Protein AF-E1YK95-F1 (afdb_monomer_lite)

pLDDT: mean 79.55, std 20.04, range [37.28, 98.5]

Secondary structure (DSSP, 8-state):
--PPPPPPTT------SS----------SS-S-SEEE-SSSPEEES-HHHHHHHPPTT-EEEEESSEEES-EEE-SS--EEEEEEE-TTSSSB-S-EEEES-EEE-TT---EEEESEEEEP-

Sequence (122 aa):
MKGKIQTFPNGGTVTIKNFILQNNDSPPPAGTDSIRIVGMPPLYFFDLQAAYNAAANGDIIQVKYQELIGNLDFNRNISVSIEGGYNSDFTAVVGTTSLKGKIQTHPNGGTLTVKNFVLENN

Structure (mmCIF, N/CA/C/O backbone):
data_AF-E1YK95-F1
#
_entry.id   AF-E1YK95-F1
#
loop_
_atom_site.group_PDB
_atom_site.id
_atom_site.type_symbol
_atom_site.label_atom_id
_atom_site.label_alt_id
_atom_site.label_comp_id
_atom_site.label_asym_id
_atom_site.label_entity_id
_atom_site.label_seq_id
_atom_site.pdbx_PDB_ins_code
_atom_site.Cartn_x
_atom_site.Cartn_y
_atom_site.Cartn_z
_atom_site.occupancy
_atom_site.B_iso_or_equiv
_atom_site.auth_seq_id
_atom_site.auth_comp_id
_atom_site.auth_asym_id
_atom_site.auth_atom_id
_atom_site.pdbx_PDB_model_num
ATOM 1 N N . MET A 1 1 ? 26.592 -16.884 7.049 1.00 43.03 1 MET A N 1
ATOM 2 C CA . MET A 1 1 ? 25.850 -15.751 6.450 1.00 43.03 1 MET A CA 1
ATOM 3 C C . MET A 1 1 ? 26.710 -14.502 6.590 1.00 43.03 1 MET A C 1
ATOM 5 O O . MET A 1 1 ? 27.150 -14.222 7.697 1.00 43.03 1 MET A O 1
ATOM 9 N N . LYS A 1 2 ? 27.072 -13.834 5.486 1.00 42.88 2 LYS A N 1
ATOM 10 C CA . LYS A 1 2 ? 27.990 -12.679 5.514 1.00 42.88 2 LYS A CA 1
ATOM 11 C C . LYS A 1 2 ? 27.226 -11.432 5.989 1.00 42.88 2 LYS A C 1
ATOM 13 O O . LYS A 1 2 ? 26.327 -10.984 5.288 1.00 42.88 2 LYS A O 1
ATOM 18 N N . GLY A 1 3 ? 27.551 -10.910 7.173 1.00 37.28 3 GLY A N 1
ATOM 19 C CA . GLY A 1 3 ? 27.011 -9.641 7.681 1.00 37.28 3 GLY A CA 1
ATOM 20 C C . GLY A 1 3 ? 27.680 -8.441 7.004 1.00 37.28 3 GLY A C 1
ATOM 21 O O . GLY A 1 3 ? 28.864 -8.507 6.676 1.00 37.28 3 GLY A O 1
ATOM 22 N N . LYS A 1 4 ? 26.932 -7.356 6.769 1.00 51.06 4 LYS A N 1
ATOM 23 C CA . LYS A 1 4 ? 27.504 -6.075 6.319 1.00 51.06 4 LYS A CA 1
ATOM 24 C C . LYS A 1 4 ? 28.024 -5.283 7.525 1.00 51.06 4 LYS A C 1
ATOM 26 O O . LYS A 1 4 ? 27.396 -5.287 8.578 1.00 51.06 4 LYS A O 1
ATOM 31 N N . ILE A 1 5 ? 29.162 -4.612 7.350 1.00 48.25 5 ILE A N 1
ATOM 32 C CA . ILE A 1 5 ? 29.810 -3.757 8.354 1.00 48.25 5 ILE A CA 1
ATOM 33 C C . ILE A 1 5 ? 29.451 -2.301 8.027 1.00 48.25 5 ILE A C 1
ATOM 35 O O . ILE A 1 5 ? 29.712 -1.854 6.912 1.00 48.25 5 ILE A O 1
ATOM 39 N N . GLN A 1 6 ? 28.858 -1.572 8.976 1.00 48.44 6 GLN A N 1
ATOM 40 C CA . GLN A 1 6 ? 28.679 -0.118 8.894 1.00 48.44 6 GLN A CA 1
ATOM 41 C C . GLN A 1 6 ? 29.811 0.537 9.691 1.00 48.44 6 GLN A C 1
ATOM 43 O O . GLN A 1 6 ? 29.908 0.350 10.902 1.00 48.44 6 GLN A O 1
ATOM 48 N N . THR A 1 7 ? 30.675 1.293 9.022 1.00 42.84 7 THR A N 1
ATOM 49 C CA . THR A 1 7 ? 31.701 2.110 9.679 1.00 42.84 7 THR A CA 1
ATOM 50 C C . THR A 1 7 ? 31.163 3.512 9.914 1.00 42.84 7 THR A C 1
ATOM 52 O O . THR A 1 7 ? 30.629 4.132 8.993 1.00 42.84 7 THR A O 1
ATOM 55 N N . PHE A 1 8 ? 31.327 4.022 11.133 1.00 52.62 8 PHE A N 1
ATOM 56 C CA . PHE A 1 8 ? 31.038 5.418 11.447 1.00 52.62 8 PHE A CA 1
ATOM 57 C C . PHE A 1 8 ? 32.303 6.275 11.279 1.00 52.62 8 PHE A C 1
ATOM 59 O O . PHE A 1 8 ? 33.407 5.758 11.476 1.00 52.62 8 PHE A O 1
ATOM 66 N N . PRO A 1 9 ? 32.171 7.577 10.955 1.00 52.12 9 PRO A N 1
ATOM 67 C CA . PRO A 1 9 ? 33.300 8.446 10.592 1.00 52.12 9 P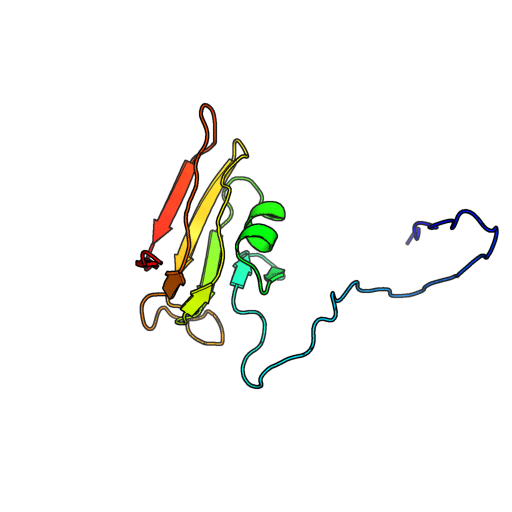RO A CA 1
ATOM 68 C C . PRO A 1 9 ? 34.406 8.561 11.653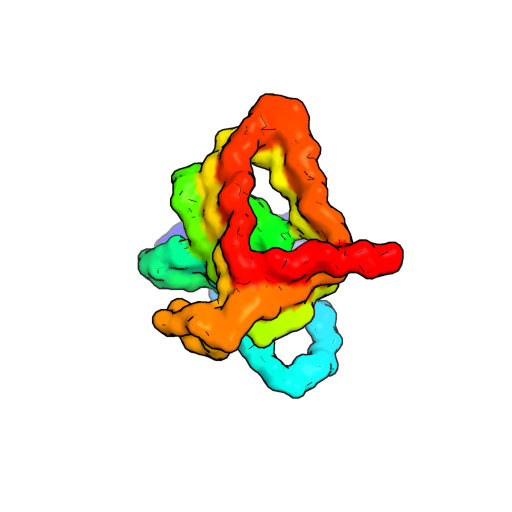 1.00 52.12 9 PRO A C 1
ATOM 70 O O . PRO A 1 9 ? 35.529 8.921 11.321 1.00 52.12 9 PRO A O 1
ATOM 73 N N . ASN A 1 10 ? 34.115 8.214 12.912 1.00 53.97 10 ASN A N 1
ATOM 74 C CA . ASN A 1 10 ? 35.016 8.412 14.050 1.00 53.97 10 ASN A CA 1
ATOM 75 C C . ASN A 1 10 ? 35.718 7.120 14.518 1.00 53.97 10 ASN A C 1
ATOM 77 O O . ASN A 1 10 ? 36.196 7.052 15.646 1.00 53.97 10 ASN A O 1
ATOM 81 N N . GLY A 1 11 ? 35.767 6.074 13.683 1.00 56.19 11 GLY A N 1
ATOM 82 C CA . GLY A 1 11 ? 36.644 4.911 13.903 1.00 56.19 11 GLY A CA 1
ATOM 83 C C . GLY A 1 11 ? 36.209 3.908 14.983 1.00 56.19 11 GLY A C 1
ATOM 84 O O . GLY A 1 11 ? 36.937 2.957 15.258 1.00 56.19 11 GLY A O 1
ATOM 85 N N . GLY A 1 12 ? 35.023 4.057 15.576 1.00 45.75 12 GLY A N 1
ATOM 86 C CA . GLY A 1 12 ? 34.443 3.033 16.450 1.00 45.75 12 GLY A CA 1
ATOM 87 C C . GLY A 1 12 ? 33.930 1.831 15.648 1.00 45.75 12 GLY A C 1
ATOM 88 O O . GLY A 1 12 ? 33.177 2.002 14.690 1.00 45.75 12 GLY A O 1
ATOM 89 N N . THR A 1 13 ? 34.305 0.611 16.045 1.00 45.16 13 THR A N 1
ATOM 90 C CA . THR A 1 13 ? 33.755 -0.627 15.462 1.00 45.16 13 THR A CA 1
ATOM 91 C C . THR A 1 13 ? 32.624 -1.144 16.345 1.00 45.16 13 THR A C 1
ATOM 93 O O . THR A 1 13 ? 32.860 -1.493 17.499 1.00 45.16 13 THR A O 1
ATOM 96 N N . VAL A 1 14 ? 31.402 -1.235 15.813 1.00 48.25 14 VAL A N 1
ATOM 97 C CA . VAL A 1 14 ? 30.273 -1.886 16.498 1.00 48.25 14 VAL A CA 1
ATOM 98 C C . VAL A 1 14 ? 29.936 -3.176 15.761 1.00 48.25 14 VAL A C 1
ATOM 100 O O . VAL A 1 14 ? 29.587 -3.161 14.583 1.00 48.25 14 VAL A O 1
ATOM 103 N N . THR A 1 15 ? 30.034 -4.309 16.455 1.00 46.00 15 THR A N 1
ATOM 104 C CA . THR A 1 15 ? 29.569 -5.597 15.926 1.00 46.00 15 THR A CA 1
ATOM 105 C C . THR A 1 15 ? 28.117 -5.787 16.333 1.00 46.00 15 THR A C 1
ATOM 107 O O . THR A 1 15 ? 27.844 -6.164 17.469 1.00 46.00 15 THR A O 1
ATOM 110 N N . ILE A 1 16 ? 27.181 -5.539 15.417 1.00 51.88 16 ILE A N 1
ATOM 111 C CA . ILE A 1 16 ? 25.763 -5.802 15.670 1.00 51.88 16 ILE A CA 1
ATOM 112 C C . ILE A 1 16 ? 25.408 -7.164 15.077 1.00 51.88 16 ILE A C 1
ATOM 114 O O . ILE A 1 16 ? 25.499 -7.377 13.868 1.00 51.88 16 ILE A O 1
ATOM 118 N N . LYS A 1 17 ? 25.018 -8.106 15.936 1.00 47.41 17 LYS A N 1
ATOM 119 C CA . LYS A 1 17 ? 24.422 -9.380 15.522 1.00 47.41 17 LYS A CA 1
ATOM 120 C C . LYS A 1 17 ? 22.919 -9.275 15.786 1.00 47.41 17 LYS A C 1
ATOM 122 O O . LYS A 1 17 ? 22.537 -8.978 16.908 1.00 47.41 17 LYS A O 1
ATOM 127 N N . ASN A 1 18 ? 22.103 -9.478 14.748 1.00 42.31 18 ASN A N 1
ATOM 128 C CA . ASN A 1 18 ? 20.645 -9.275 14.731 1.00 42.31 18 ASN A CA 1
ATOM 129 C C . ASN A 1 18 ? 20.186 -7.837 15.037 1.00 42.31 18 ASN A C 1
ATOM 131 O O . ASN A 1 18 ? 19.578 -7.570 16.068 1.00 42.31 18 ASN A O 1
ATOM 135 N N . PHE A 1 19 ? 20.426 -6.914 14.105 1.00 49.47 19 PHE A N 1
ATOM 136 C CA . PHE A 1 19 ? 19.811 -5.587 14.146 1.00 49.47 19 PHE A CA 1
ATOM 137 C C . PHE A 1 19 ? 18.519 -5.560 13.324 1.00 49.47 19 PHE A C 1
ATOM 139 O O . PHE A 1 19 ? 18.548 -5.905 12.143 1.00 49.47 19 PHE A O 1
ATOM 146 N N . ILE A 1 20 ? 17.416 -5.113 13.925 1.00 54.69 20 ILE A N 1
ATOM 147 C CA . ILE A 1 20 ? 16.219 -4.657 13.208 1.00 54.69 20 ILE A CA 1
ATOM 148 C C . ILE A 1 20 ? 16.118 -3.152 13.464 1.00 54.69 20 ILE A C 1
ATOM 150 O O . ILE A 1 20 ? 16.090 -2.729 14.618 1.00 54.69 20 ILE A O 1
ATOM 154 N N . LEU A 1 21 ? 16.081 -2.344 12.402 1.00 44.94 21 LEU A N 1
ATOM 155 C CA . LEU A 1 21 ? 15.731 -0.929 12.510 1.00 44.94 21 LEU A CA 1
ATOM 156 C C . LEU A 1 21 ? 14.225 -0.836 12.794 1.00 44.94 21 LEU A C 1
ATOM 158 O O . LEU A 1 21 ? 13.422 -0.995 11.880 1.00 44.94 21 LEU A O 1
ATOM 162 N N . GLN A 1 22 ? 13.839 -0.607 14.050 1.00 42.00 22 GLN A N 1
ATOM 163 C CA . GLN A 1 22 ? 12.518 -0.067 14.374 1.00 42.00 22 GLN A CA 1
ATOM 164 C C . GLN A 1 22 ? 12.689 1.440 14.561 1.00 42.00 22 GLN A C 1
ATOM 166 O O . GLN A 1 22 ? 13.424 1.874 15.449 1.00 42.00 22 GLN A O 1
ATOM 171 N N . ASN A 1 23 ? 12.070 2.241 13.692 1.00 48.47 23 ASN A N 1
ATOM 172 C CA . ASN A 1 23 ? 11.986 3.683 13.905 1.00 48.47 23 ASN A CA 1
ATOM 173 C C . ASN A 1 23 ? 11.097 3.909 15.136 1.00 48.47 23 ASN A C 1
ATOM 175 O O . ASN A 1 23 ? 9.885 3.731 15.062 1.00 48.47 23 ASN A O 1
ATOM 179 N N . ASN A 1 24 ? 11.710 4.236 16.273 1.00 42.91 24 ASN A N 1
ATOM 180 C CA . ASN A 1 24 ? 11.000 4.621 17.486 1.00 42.91 24 ASN A CA 1
ATOM 181 C C . ASN A 1 24 ? 10.531 6.077 17.373 1.00 42.91 24 ASN A C 1
ATOM 183 O O . ASN A 1 24 ? 11.293 6.976 17.713 1.00 42.91 24 ASN A O 1
ATOM 187 N N . ASP A 1 25 ? 9.267 6.277 17.009 1.00 44.25 25 ASP A N 1
ATOM 188 C CA . ASP A 1 25 ? 8.435 7.329 17.603 1.00 44.25 25 ASP A CA 1
ATOM 189 C C . ASP A 1 25 ? 7.372 6.620 18.474 1.00 44.25 25 ASP A C 1
ATOM 191 O O . ASP A 1 25 ? 6.793 5.614 18.069 1.00 44.25 25 ASP A O 1
ATOM 195 N N . SER A 1 26 ? 7.186 7.059 19.724 1.00 41.69 26 SER A N 1
ATOM 196 C CA . SER A 1 26 ? 6.394 6.366 20.771 1.00 41.69 26 SER A CA 1
ATOM 197 C C . SER A 1 26 ? 4.877 6.712 20.749 1.00 41.69 26 SER A C 1
ATOM 199 O O . SER A 1 26 ? 4.509 7.718 20.148 1.00 41.69 26 SER A O 1
ATOM 201 N N . PRO A 1 27 ? 3.978 5.915 21.389 1.00 57.94 27 PRO A N 1
ATOM 202 C CA . PRO A 1 27 ? 2.724 5.428 20.770 1.00 57.94 27 PRO A CA 1
ATOM 203 C C . PRO A 1 27 ? 1.398 5.921 21.406 1.00 57.94 27 PRO A C 1
ATOM 205 O O . PRO A 1 27 ? 1.403 6.384 22.548 1.00 57.94 27 PRO A O 1
ATOM 208 N N . PRO A 1 28 ? 0.231 5.641 20.779 1.00 42.19 28 PRO A N 1
ATOM 209 C CA . PRO A 1 28 ? -1.012 5.338 21.497 1.00 42.19 28 PRO A CA 1
ATOM 210 C C . PRO A 1 28 ? -1.427 3.849 21.334 1.00 42.19 28 PRO A C 1
ATOM 212 O O . PRO A 1 28 ? -1.181 3.249 20.286 1.00 42.19 28 PRO A O 1
ATOM 215 N N . PRO A 1 29 ? -2.034 3.201 22.349 1.00 51.56 29 PRO A N 1
ATOM 216 C CA . PRO A 1 29 ? -2.207 1.747 22.362 1.00 51.56 29 PRO A CA 1
ATOM 217 C C . PRO A 1 29 ? -3.491 1.273 21.654 1.00 51.56 29 PRO A C 1
ATOM 219 O O . PRO A 1 29 ? -4.584 1.613 22.095 1.00 51.56 29 PRO A O 1
ATOM 222 N N . ALA A 1 30 ? -3.335 0.444 20.605 1.00 41.50 30 ALA A N 1
ATOM 223 C CA . ALA A 1 30 ? -4.041 -0.827 20.319 1.00 41.50 30 ALA A CA 1
ATOM 224 C C . ALA A 1 30 ? -4.024 -1.160 18.804 1.00 41.50 30 ALA A C 1
ATOM 226 O O . ALA A 1 30 ? -4.911 -0.745 18.066 1.00 41.50 30 ALA A O 1
ATOM 227 N N . GLY A 1 31 ? -3.051 -1.966 18.351 1.00 47.78 31 GLY A N 1
ATOM 228 C CA . GLY A 1 31 ? -3.114 -2.665 17.056 1.00 47.78 31 GLY A CA 1
ATOM 229 C C . GLY A 1 31 ? -1.847 -2.580 16.202 1.00 47.78 31 GLY A C 1
ATOM 230 O O . GLY A 1 31 ? -1.495 -1.525 15.701 1.00 47.78 31 GLY A O 1
ATOM 231 N N . THR A 1 32 ? -1.190 -3.725 16.037 1.00 57.94 32 THR A N 1
ATOM 232 C CA . THR A 1 32 ? -0.012 -4.020 15.203 1.00 57.94 32 THR A CA 1
ATOM 233 C C . THR A 1 32 ? -0.172 -3.597 13.739 1.00 57.94 32 THR A C 1
ATOM 235 O O . THR A 1 32 ? -1.300 -3.563 13.256 1.00 57.94 32 THR A O 1
ATOM 238 N N . ASP A 1 33 ? 0.935 -3.314 13.042 1.00 71.38 33 ASP A N 1
ATOM 239 C CA . ASP A 1 33 ? 1.070 -3.130 11.585 1.00 71.38 33 ASP A CA 1
ATOM 240 C C . ASP A 1 33 ? -0.251 -3.107 10.785 1.00 71.38 33 ASP A C 1
ATOM 242 O O . ASP A 1 33 ? -0.843 -4.145 10.458 1.00 71.38 33 ASP A O 1
ATOM 246 N N . SER A 1 34 ? -0.750 -1.906 10.496 1.00 88.44 34 SER A N 1
ATOM 247 C CA . SER A 1 34 ? -2.049 -1.700 9.840 1.00 88.44 34 SER A CA 1
ATOM 248 C C . SER A 1 34 ? -2.047 -2.010 8.349 1.00 88.44 34 SER A C 1
ATOM 250 O O . SER A 1 34 ? -3.106 -2.034 7.718 1.00 88.44 34 SER A O 1
ATOM 252 N N . ILE A 1 35 ? -0.864 -2.233 7.782 1.00 93.00 35 ILE A N 1
ATOM 253 C CA . ILE A 1 35 ? -0.647 -2.422 6.356 1.00 93.00 35 ILE A CA 1
ATOM 254 C C . ILE A 1 35 ? 0.227 -3.659 6.166 1.00 93.00 35 ILE A C 1
ATOM 256 O O . ILE A 1 35 ? 1.201 -3.855 6.894 1.00 93.00 35 ILE A O 1
ATOM 260 N N . ARG A 1 36 ? -0.087 -4.493 5.172 1.00 94.81 36 ARG A N 1
ATOM 261 C CA . ARG A 1 36 ? 0.800 -5.585 4.760 1.00 94.81 36 ARG A CA 1
ATOM 262 C C . ARG A 1 36 ? 0.918 -5.700 3.251 1.00 94.81 36 ARG A C 1
ATOM 264 O O . ARG A 1 36 ? -0.052 -5.467 2.537 1.00 94.81 36 ARG A O 1
ATOM 271 N N . ILE A 1 37 ? 2.073 -6.139 2.775 1.00 96.00 37 IL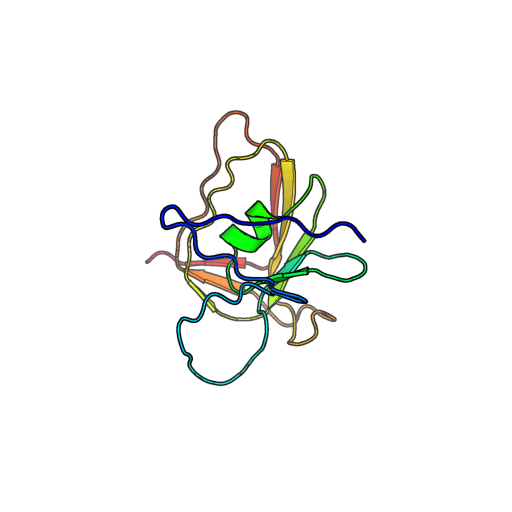E A N 1
ATOM 272 C CA . ILE A 1 37 ? 2.243 -6.660 1.419 1.00 96.00 37 ILE A CA 1
ATOM 273 C C . ILE A 1 37 ? 1.982 -8.165 1.476 1.00 96.00 37 ILE A C 1
ATOM 275 O O . ILE A 1 37 ? 2.568 -8.875 2.302 1.00 96.00 37 ILE A O 1
ATOM 279 N N . VAL A 1 38 ? 1.082 -8.649 0.623 1.00 95.00 38 VAL A N 1
ATOM 280 C CA . VAL A 1 38 ? 0.768 -10.079 0.513 1.00 95.00 38 VAL A CA 1
ATOM 281 C C . VAL A 1 38 ? 2.013 -10.847 0.055 1.00 95.00 38 VAL A C 1
ATOM 283 O O . VAL A 1 38 ? 2.700 -10.435 -0.872 1.00 95.00 38 VAL A O 1
ATOM 286 N N . GLY A 1 39 ? 2.306 -11.978 0.700 1.00 90.12 39 GLY A N 1
ATOM 287 C CA . GLY A 1 39 ? 3.479 -12.799 0.397 1.00 90.12 39 GLY A CA 1
ATOM 288 C C . GLY A 1 39 ? 3.670 -13.939 1.398 1.00 90.12 39 GLY A C 1
ATOM 289 O O . GLY A 1 39 ? 2.844 -14.135 2.291 1.00 90.12 39 GLY A O 1
ATOM 290 N N . MET A 1 40 ? 4.768 -14.690 1.261 1.00 85.06 40 MET A N 1
ATOM 291 C CA . MET A 1 40 ? 5.140 -15.769 2.185 1.00 85.06 40 MET A CA 1
ATOM 292 C C . MET A 1 40 ? 6.627 -15.657 2.587 1.00 85.06 40 MET A C 1
ATOM 294 O O . MET A 1 40 ? 7.488 -16.069 1.810 1.00 85.06 40 MET A O 1
ATOM 298 N N . PRO A 1 41 ? 6.954 -15.130 3.784 1.00 88.69 41 PRO A N 1
ATOM 299 C CA . PRO A 1 41 ? 6.045 -14.508 4.753 1.00 88.69 41 PRO A CA 1
ATOM 300 C C . PRO A 1 41 ? 5.536 -13.128 4.280 1.00 88.69 41 PRO A C 1
ATOM 302 O O . PRO A 1 41 ? 6.218 -12.475 3.487 1.00 88.69 41 PRO A O 1
ATOM 305 N N . PRO A 1 42 ? 4.370 -12.655 4.760 1.00 86.81 42 PRO A N 1
ATOM 306 C CA . PRO A 1 42 ? 3.921 -11.287 4.506 1.00 86.81 42 PRO A CA 1
ATOM 307 C C . PRO A 1 42 ? 4.875 -10.255 5.120 1.00 86.81 42 PRO A C 1
ATOM 309 O O . PRO A 1 42 ? 5.475 -10.505 6.169 1.00 86.81 42 PRO A O 1
ATOM 312 N N . LEU A 1 43 ? 4.971 -9.083 4.489 1.00 88.62 43 LEU A N 1
ATOM 313 C CA . LEU A 1 43 ? 5.711 -7.934 5.021 1.00 88.62 43 LEU A CA 1
ATOM 314 C C . LEU A 1 43 ? 4.735 -6.922 5.607 1.00 88.62 43 LEU A C 1
ATOM 316 O O . LEU A 1 43 ? 3.720 -6.628 4.985 1.00 88.62 43 LEU A O 1
ATOM 320 N N . TYR A 1 44 ? 5.054 -6.376 6.772 1.00 90.19 44 TYR A N 1
ATOM 321 C CA . TYR A 1 44 ? 4.147 -5.561 7.568 1.00 90.19 44 TYR A CA 1
ATOM 322 C C . TYR A 1 44 ? 4.694 -4.143 7.770 1.00 90.19 44 TYR A C 1
ATOM 324 O O . TYR A 1 44 ? 5.904 -3.956 7.912 1.00 90.19 44 TYR A O 1
ATOM 332 N N . PHE A 1 45 ? 3.803 -3.150 7.734 1.00 87.00 45 PHE A N 1
ATOM 333 C CA . PHE A 1 45 ? 4.131 -1.726 7.745 1.00 87.00 45 PHE A CA 1
ATOM 334 C C . PHE A 1 45 ? 3.088 -0.917 8.530 1.00 87.00 45 PHE A C 1
ATOM 336 O O . PHE A 1 45 ? 1.917 -1.289 8.628 1.00 87.00 45 PHE A O 1
ATOM 343 N N . PHE A 1 46 ? 3.512 0.248 9.020 1.00 86.12 46 PHE A N 1
ATOM 344 C CA . PHE A 1 46 ? 2.637 1.259 9.629 1.00 86.12 46 PHE A CA 1
ATOM 345 C C . PHE A 1 46 ? 2.235 2.366 8.652 1.00 86.12 46 PHE A C 1
ATOM 347 O O . PHE A 1 46 ? 1.201 3.000 8.827 1.00 86.12 46 PHE A O 1
ATOM 354 N N . ASP A 1 47 ? 3.057 2.586 7.627 1.00 86.56 47 ASP A N 1
ATOM 355 C CA . ASP A 1 47 ? 2.930 3.688 6.684 1.00 86.56 47 ASP A CA 1
ATOM 356 C C . ASP A 1 47 ? 2.697 3.175 5.255 1.00 86.56 47 ASP A C 1
ATOM 358 O O . ASP A 1 47 ? 3.344 2.226 4.793 1.00 86.56 47 ASP A O 1
ATOM 362 N N . LEU A 1 48 ? 1.755 3.812 4.554 1.00 91.44 48 LEU A N 1
ATOM 363 C CA . LEU A 1 48 ? 1.344 3.405 3.209 1.00 91.44 48 LEU A CA 1
ATOM 364 C C . LEU A 1 48 ? 2.436 3.689 2.178 1.00 91.44 48 LEU A C 1
ATOM 366 O O . LEU A 1 48 ? 2.642 2.873 1.275 1.00 91.44 48 LEU A O 1
ATOM 370 N N . GLN A 1 49 ? 3.178 4.788 2.339 1.00 95.25 49 GLN A N 1
ATOM 371 C CA . GLN A 1 49 ? 4.308 5.091 1.467 1.00 95.25 49 GLN A CA 1
ATOM 372 C C . GLN A 1 49 ? 5.430 4.063 1.653 1.00 95.25 49 GLN A C 1
ATOM 374 O O . GLN A 1 49 ? 5.998 3.595 0.667 1.00 95.25 49 GLN A O 1
ATOM 379 N N . ALA A 1 50 ? 5.734 3.663 2.888 1.00 88.56 50 ALA A N 1
ATOM 380 C CA . ALA A 1 50 ? 6.744 2.654 3.192 1.00 88.56 50 ALA A CA 1
ATOM 381 C C . ALA A 1 50 ? 6.396 1.286 2.583 1.00 88.56 50 ALA A C 1
ATOM 383 O O . ALA A 1 50 ? 7.260 0.664 1.959 1.00 88.56 50 ALA A O 1
ATOM 384 N N . ALA A 1 51 ? 5.135 0.852 2.690 1.00 94.19 51 ALA A N 1
ATOM 385 C CA . ALA A 1 51 ? 4.669 -0.375 2.045 1.00 94.19 51 ALA A CA 1
ATOM 386 C C . ALA A 1 51 ? 4.811 -0.297 0.516 1.00 94.19 51 ALA A C 1
ATOM 388 O O . ALA A 1 51 ? 5.358 -1.201 -0.113 1.00 94.19 51 ALA A O 1
ATOM 389 N N . TYR A 1 52 ? 4.399 0.814 -0.094 1.00 94.38 52 TYR A N 1
ATOM 390 C CA . TYR A 1 52 ? 4.564 1.016 -1.533 1.00 94.38 52 TYR A CA 1
ATOM 391 C C . TYR A 1 52 ? 6.041 1.075 -1.970 1.00 94.38 52 TYR A C 1
ATOM 393 O O . TYR A 1 52 ? 6.405 0.519 -3.009 1.00 94.38 52 TYR A O 1
ATOM 401 N N . ASN A 1 53 ? 6.922 1.685 -1.176 1.00 93.19 53 ASN A N 1
ATOM 402 C CA . ASN A 1 53 ? 8.359 1.725 -1.455 1.00 93.19 53 ASN A CA 1
ATOM 403 C C . ASN A 1 53 ? 8.983 0.318 -1.455 1.00 93.19 53 ASN A C 1
ATOM 405 O O . ASN A 1 53 ? 9.908 0.063 -2.226 1.00 93.19 53 ASN A O 1
ATOM 409 N N . ALA A 1 54 ? 8.470 -0.591 -0.623 1.00 91.69 54 ALA A N 1
ATOM 410 C CA . ALA A 1 54 ? 8.912 -1.983 -0.561 1.00 91.69 54 ALA A CA 1
ATOM 411 C C . ALA A 1 54 ? 8.241 -2.897 -1.605 1.00 91.69 54 ALA A C 1
ATOM 413 O O . ALA A 1 54 ? 8.773 -3.969 -1.888 1.00 91.69 54 ALA A O 1
ATOM 414 N N . ALA A 1 55 ? 7.115 -2.481 -2.192 1.00 95.69 55 ALA A N 1
ATOM 415 C CA . ALA A 1 55 ? 6.361 -3.281 -3.153 1.00 95.69 55 ALA A CA 1
ATOM 416 C C . ALA A 1 55 ? 7.134 -3.548 -4.457 1.00 95.69 55 ALA A C 1
ATOM 418 O O . ALA A 1 55 ? 7.847 -2.684 -4.993 1.00 95.69 55 ALA A O 1
ATOM 419 N N . ALA A 1 56 ? 6.956 -4.749 -4.992 1.00 97.12 56 ALA A N 1
ATOM 420 C CA . ALA A 1 56 ? 7.349 -5.169 -6.326 1.00 97.12 56 ALA A CA 1
ATOM 421 C C . ALA A 1 56 ? 6.190 -5.015 -7.332 1.00 97.12 56 ALA A C 1
ATOM 423 O O . ALA A 1 56 ? 5.045 -4.729 -6.985 1.00 97.12 56 ALA A O 1
ATOM 424 N N . ASN A 1 57 ? 6.500 -5.177 -8.621 1.00 97.00 57 ASN A N 1
ATOM 425 C CA . ASN A 1 57 ? 5.496 -5.127 -9.680 1.00 97.00 57 ASN A CA 1
ATOM 426 C C . ASN A 1 57 ? 4.525 -6.313 -9.579 1.00 97.00 57 ASN A C 1
ATOM 428 O O . ASN A 1 57 ? 4.942 -7.461 -9.695 1.00 97.00 57 ASN A O 1
ATOM 432 N N . GLY A 1 58 ? 3.237 -6.007 -9.448 1.00 96.88 58 GLY A N 1
ATOM 433 C CA . GLY A 1 58 ? 2.141 -6.956 -9.272 1.00 96.88 58 GLY A CA 1
ATOM 434 C C . GLY A 1 58 ? 1.695 -7.137 -7.819 1.00 96.88 58 GLY A C 1
ATOM 435 O O . GLY A 1 58 ? 0.720 -7.850 -7.588 1.00 96.88 58 GLY A O 1
ATOM 436 N N . ASP A 1 59 ? 2.366 -6.504 -6.853 1.00 98.38 59 ASP A N 1
ATOM 437 C CA . ASP A 1 59 ? 2.076 -6.710 -5.434 1.00 98.38 59 ASP A CA 1
ATOM 438 C C . ASP A 1 59 ? 0.698 -6.178 -5.017 1.00 98.38 59 ASP A C 1
ATOM 440 O O . ASP A 1 59 ? 0.167 -5.198 -5.555 1.00 98.38 59 ASP A O 1
ATOM 444 N N . ILE A 1 60 ? 0.147 -6.826 -3.989 1.00 98.50 60 ILE A N 1
ATOM 445 C CA . ILE A 1 60 ? -1.082 -6.418 -3.313 1.00 98.50 60 ILE A CA 1
ATOM 446 C C . ILE A 1 60 ? -0.718 -5.913 -1.919 1.00 98.50 60 ILE A C 1
ATOM 448 O O . ILE A 1 60 ? -0.165 -6.653 -1.102 1.00 98.50 60 ILE A O 1
ATOM 452 N N . ILE A 1 61 ? -1.068 -4.660 -1.644 1.00 98.25 61 ILE A N 1
ATOM 453 C CA . ILE A 1 61 ? -0.947 -4.016 -0.339 1.00 98.25 61 ILE A CA 1
ATOM 454 C C . ILE A 1 61 ? -2.332 -4.014 0.306 1.00 98.25 61 ILE A C 1
ATOM 456 O O . ILE A 1 61 ? -3.252 -3.369 -0.191 1.00 98.25 61 ILE A O 1
ATOM 460 N N . GLN A 1 62 ? -2.493 -4.729 1.412 1.00 98.19 62 GLN A N 1
ATOM 461 C CA . GLN A 1 62 ? -3.736 -4.774 2.177 1.00 98.19 62 GLN A CA 1
ATOM 462 C C . GLN A 1 62 ? -3.655 -3.833 3.374 1.00 98.19 62 GLN A C 1
ATOM 464 O O . GLN A 1 62 ? -2.619 -3.752 4.034 1.00 98.19 62 GLN A O 1
ATOM 469 N N . VAL A 1 63 ? -4.758 -3.153 3.673 1.00 96.06 63 VAL A N 1
ATOM 470 C CA . VAL A 1 63 ? -4.863 -2.180 4.761 1.00 96.06 63 VAL A CA 1
ATOM 471 C C . VAL A 1 63 ? -6.066 -2.496 5.638 1.00 96.06 63 VAL A C 1
ATOM 473 O O . VAL A 1 63 ? -7.147 -2.827 5.142 1.00 96.06 63 VAL A O 1
ATOM 476 N N . LYS A 1 64 ? -5.881 -2.398 6.955 1.00 95.19 64 LYS A N 1
ATOM 477 C CA . LYS A 1 64 ? -6.948 -2.626 7.933 1.00 95.19 64 LYS A CA 1
ATOM 478 C C . LYS A 1 64 ? -8.080 -1.602 7.801 1.00 95.19 64 LYS A C 1
ATOM 480 O O . LYS A 1 64 ? -7.888 -0.484 7.320 1.00 95.19 64 LYS A O 1
ATOM 485 N N . TYR A 1 65 ? -9.269 -1.987 8.254 1.00 91.19 65 TYR A N 1
ATOM 486 C CA . TYR A 1 65 ? -10.433 -1.122 8.417 1.00 91.19 65 TYR A CA 1
ATOM 487 C C . TYR A 1 65 ? -10.170 -0.098 9.530 1.00 91.19 65 TYR A C 1
ATOM 489 O O . TYR A 1 65 ? -10.438 -0.349 10.703 1.00 91.19 65 TYR A O 1
ATOM 497 N N . GLN A 1 66 ? -9.574 1.030 9.155 1.00 89.44 66 GLN A N 1
ATOM 498 C CA . GLN A 1 66 ? -9.226 2.134 10.045 1.00 89.44 66 GLN A CA 1
ATOM 499 C C . GLN A 1 66 ? -9.013 3.422 9.243 1.00 89.44 66 GLN A C 1
ATOM 501 O O . GLN A 1 66 ? -9.024 3.418 8.011 1.00 89.44 66 GLN A O 1
ATOM 506 N N . GLU A 1 67 ? -8.765 4.512 9.958 1.00 90.19 67 GLU A N 1
ATOM 507 C CA . GLU A 1 67 ? -8.223 5.737 9.384 1.00 90.19 67 GLU A CA 1
ATOM 508 C C . GLU A 1 67 ? -6.700 5.614 9.199 1.00 90.19 67 GLU A C 1
ATOM 510 O O . GLU A 1 67 ? -5.978 5.132 10.078 1.00 90.19 67 GLU A O 1
ATOM 515 N N . LEU A 1 68 ? -6.216 6.051 8.040 1.00 87.44 68 LEU A N 1
ATOM 516 C CA . LEU A 1 68 ? -4.815 6.304 7.744 1.00 87.44 68 LEU A CA 1
ATOM 517 C C . LEU A 1 68 ? -4.625 7.797 7.499 1.00 87.44 68 LEU A C 1
ATOM 519 O O . LEU A 1 68 ? -5.364 8.406 6.728 1.00 87.44 68 LEU A O 1
ATOM 523 N N . ILE A 1 69 ? -3.587 8.363 8.105 1.00 87.62 69 ILE A N 1
ATOM 524 C CA . ILE A 1 69 ? -3.139 9.728 7.840 1.00 87.62 69 ILE A CA 1
ATOM 525 C C . ILE A 1 69 ? -1.836 9.624 7.062 1.00 87.62 69 ILE A C 1
ATOM 527 O O . ILE A 1 69 ? -0.889 8.991 7.526 1.00 87.62 69 ILE A O 1
ATOM 531 N N . GLY A 1 70 ? -1.780 10.232 5.883 1.00 82.00 70 GLY A N 1
ATOM 532 C CA . GLY A 1 70 ? -0.575 10.194 5.065 1.00 82.00 70 GLY A CA 1
ATOM 533 C C . GLY A 1 70 ? -0.848 10.393 3.586 1.00 82.00 70 GLY A C 1
ATOM 534 O O . GLY A 1 70 ? -1.987 10.408 3.125 1.00 82.00 70 GLY A O 1
ATOM 535 N N . ASN A 1 71 ? 0.235 10.545 2.833 1.00 88.00 71 ASN A N 1
ATOM 536 C CA . ASN A 1 71 ? 0.181 10.697 1.387 1.00 88.00 71 ASN A CA 1
ATOM 537 C C . ASN A 1 71 ? 0.771 9.456 0.719 1.00 88.00 71 ASN A C 1
ATOM 539 O O . ASN A 1 71 ? 1.723 8.876 1.235 1.00 88.00 71 ASN A O 1
ATOM 543 N N . LEU A 1 72 ? 0.240 9.097 -0.448 1.00 91.44 72 LEU A N 1
ATOM 544 C CA . LEU A 1 72 ? 0.826 8.091 -1.328 1.00 91.44 72 LEU A CA 1
ATOM 545 C C . LEU A 1 72 ? 1.368 8.771 -2.586 1.00 91.44 72 LEU A C 1
ATOM 547 O O . LEU A 1 72 ? 0.606 9.236 -3.431 1.00 91.44 72 LEU A O 1
ATOM 551 N N . ASP A 1 73 ? 2.687 8.804 -2.709 1.00 94.88 73 ASP A N 1
ATOM 552 C CA . ASP A 1 73 ? 3.434 9.219 -3.888 1.00 94.88 73 ASP A CA 1
ATOM 553 C C . ASP A 1 73 ? 3.756 8.002 -4.769 1.00 94.88 73 ASP A C 1
ATOM 555 O O . ASP A 1 73 ? 4.748 7.296 -4.570 1.00 94.88 73 ASP A O 1
ATOM 559 N N . PHE A 1 74 ? 2.893 7.739 -5.750 1.00 92.56 74 PHE A N 1
ATOM 560 C CA . PHE A 1 74 ? 2.992 6.616 -6.679 1.00 92.56 74 PHE A CA 1
ATOM 561 C C . PHE A 1 74 ? 3.892 6.970 -7.876 1.00 92.56 74 PHE A C 1
ATOM 563 O O . PHE A 1 74 ? 3.437 7.253 -8.986 1.00 92.56 74 PHE A O 1
ATOM 570 N N . ASN A 1 75 ? 5.199 7.014 -7.618 1.00 93.00 75 ASN A N 1
ATOM 571 C CA . ASN A 1 75 ? 6.233 7.551 -8.514 1.00 93.00 75 ASN A CA 1
ATOM 572 C C . ASN A 1 75 ? 7.110 6.505 -9.244 1.00 93.00 75 ASN A C 1
ATOM 574 O O . ASN A 1 75 ? 8.132 6.853 -9.835 1.00 93.00 75 ASN A O 1
ATOM 578 N N . ARG A 1 76 ? 6.745 5.219 -9.208 1.00 94.75 76 ARG A N 1
ATOM 579 C CA . ARG A 1 76 ? 7.506 4.110 -9.809 1.00 94.75 76 ARG A CA 1
ATOM 580 C C . ARG A 1 76 ? 6.705 3.501 -10.953 1.00 94.75 76 ARG A C 1
ATOM 582 O O . ARG A 1 76 ? 5.482 3.385 -10.886 1.00 94.75 76 ARG A O 1
ATOM 589 N N . ASN A 1 77 ? 7.405 3.050 -11.992 1.00 96.50 77 ASN A N 1
ATOM 590 C CA . ASN A 1 77 ? 6.801 2.314 -13.103 1.00 96.50 77 ASN A CA 1
ATOM 591 C C . ASN A 1 77 ? 6.565 0.835 -12.736 1.00 96.50 77 ASN A C 1
ATOM 593 O O . ASN A 1 77 ? 7.226 -0.060 -13.259 1.00 96.50 77 ASN A O 1
ATOM 597 N N . ILE A 1 78 ? 5.675 0.593 -11.771 1.00 96.12 78 ILE A N 1
ATOM 598 C CA . ILE A 1 78 ? 5.231 -0.740 -11.342 1.00 96.12 78 ILE A CA 1
ATOM 599 C C . ILE A 1 78 ? 3.709 -0.770 -11.209 1.00 96.12 78 ILE A C 1
ATOM 601 O O . ILE A 1 78 ? 3.082 0.259 -10.990 1.00 96.12 78 ILE A O 1
ATOM 605 N N . SER A 1 79 ? 3.102 -1.942 -11.323 1.00 96.75 79 SER A N 1
ATOM 606 C CA . SER A 1 79 ? 1.680 -2.147 -11.054 1.00 96.75 79 SER A CA 1
ATOM 607 C C . SER A 1 79 ? 1.484 -2.587 -9.608 1.00 96.75 79 SER A C 1
ATOM 609 O O . SER A 1 79 ? 2.155 -3.517 -9.178 1.00 96.75 79 SER A O 1
ATOM 611 N N . VAL A 1 80 ? 0.591 -1.946 -8.857 1.00 97.19 80 VAL A N 1
ATOM 612 C CA . VAL A 1 80 ? 0.284 -2.304 -7.460 1.00 97.19 80 VAL A CA 1
ATOM 613 C C . VAL A 1 80 ? -1.217 -2.177 -7.225 1.00 97.19 80 VAL A C 1
ATOM 615 O O . VAL A 1 80 ? -1.858 -1.249 -7.728 1.00 97.19 80 VAL A O 1
ATOM 618 N N . SER A 1 81 ? -1.779 -3.092 -6.437 1.00 98.00 81 SER A N 1
ATOM 619 C CA . SER A 1 81 ? -3.147 -2.984 -5.921 1.00 98.00 81 SER A CA 1
ATOM 620 C C . SER A 1 81 ? -3.109 -2.627 -4.439 1.00 98.00 81 SER A C 1
ATOM 622 O O . SER A 1 81 ? -2.522 -3.368 -3.656 1.00 98.00 81 SER A O 1
ATOM 624 N N . ILE A 1 82 ? -3.741 -1.522 -4.044 1.00 97.25 82 ILE A N 1
ATOM 625 C CA . ILE A 1 82 ? -3.988 -1.191 -2.638 1.00 97.25 82 ILE A CA 1
ATOM 626 C C . ILE A 1 82 ? -5.442 -1.525 -2.289 1.00 97.25 82 ILE A C 1
ATOM 628 O O . ILE A 1 82 ? -6.379 -1.113 -2.979 1.00 97.25 82 ILE A O 1
ATOM 632 N N . GLU A 1 83 ? -5.636 -2.297 -1.225 1.00 98.06 83 GLU A N 1
ATOM 633 C CA . GLU A 1 83 ? -6.937 -2.833 -0.831 1.00 98.06 83 GLU A CA 1
ATOM 634 C C . GLU A 1 83 ? -7.219 -2.558 0.646 1.00 98.06 83 GLU A C 1
ATOM 636 O O . GLU A 1 83 ? -6.554 -3.094 1.530 1.00 98.06 83 GLU A O 1
ATOM 641 N N . GLY A 1 84 ? -8.209 -1.711 0.910 1.00 95.50 84 GLY A N 1
ATOM 642 C CA . GLY A 1 84 ? -8.604 -1.313 2.253 1.00 95.50 84 GLY A CA 1
ATOM 643 C C . GLY A 1 84 ? -9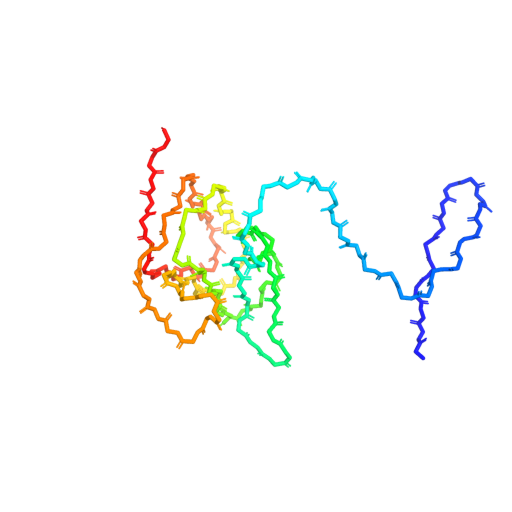.639 -2.230 2.897 1.00 95.50 84 GLY A C 1
ATOM 644 O O . GLY A 1 84 ? -10.217 -3.122 2.267 1.00 95.50 84 GLY A O 1
ATOM 645 N N . GLY A 1 85 ? -9.908 -1.957 4.170 1.00 93.12 85 GLY A N 1
ATOM 646 C CA . GLY A 1 85 ? -11.054 -2.498 4.882 1.00 93.12 85 GLY A CA 1
ATOM 647 C C . GLY A 1 85 ? -10.852 -3.843 5.564 1.00 93.12 85 GLY A C 1
ATOM 648 O O . GLY A 1 85 ? -11.840 -4.451 5.959 1.00 93.12 85 GLY A O 1
ATOM 649 N N . TYR A 1 86 ? -9.625 -4.338 5.709 1.00 93.75 86 TYR A N 1
ATOM 650 C CA . TYR A 1 86 ? -9.376 -5.660 6.291 1.00 93.75 86 TYR A CA 1
ATOM 651 C C . TYR A 1 86 ? -9.546 -5.706 7.824 1.00 93.75 86 TYR A C 1
ATOM 653 O O . TYR A 1 86 ? -9.314 -4.722 8.522 1.00 93.75 86 TYR A O 1
ATOM 661 N N . ASN A 1 87 ? -9.923 -6.858 8.381 1.00 88.06 87 ASN A N 1
ATOM 662 C CA . ASN A 1 87 ? -9.887 -7.090 9.832 1.00 88.06 87 ASN A CA 1
ATOM 663 C C . ASN A 1 87 ? -8.443 -7.130 10.383 1.00 88.06 87 ASN A C 1
ATOM 665 O O . ASN A 1 87 ? -7.470 -7.072 9.631 1.00 88.06 87 ASN A O 1
ATOM 669 N N . SER A 1 88 ? -8.293 -7.252 11.708 1.00 88.06 88 SER A N 1
ATOM 670 C CA . SER A 1 88 ? -6.991 -7.232 12.401 1.00 88.06 88 SER A CA 1
ATOM 671 C C . SER A 1 88 ? -5.978 -8.252 11.878 1.00 88.06 88 SER A C 1
ATOM 673 O O . SER A 1 88 ? -4.778 -7.981 11.920 1.00 88.06 88 SER A O 1
ATOM 675 N N . ASP A 1 89 ? -6.467 -9.378 11.359 1.00 88.25 89 ASP A N 1
ATOM 676 C CA . ASP A 1 89 ? -5.658 -10.512 10.902 1.00 88.25 89 ASP A CA 1
ATOM 677 C C . ASP A 1 89 ? -5.513 -10.557 9.372 1.00 88.25 89 ASP A C 1
ATOM 679 O O . ASP A 1 89 ? -4.893 -11.470 8.822 1.00 88.25 89 ASP A O 1
ATOM 683 N N . PHE A 1 90 ? -6.090 -9.576 8.668 1.00 89.88 90 PHE A N 1
ATOM 684 C CA . PHE A 1 90 ? -6.144 -9.506 7.209 1.00 89.88 90 PHE A CA 1
ATOM 685 C C . PHE A 1 90 ? -6.714 -10.772 6.540 1.00 89.88 90 PHE A C 1
ATOM 687 O O . PHE A 1 90 ? -6.248 -11.207 5.483 1.00 89.88 90 PHE A O 1
ATOM 694 N N . THR A 1 91 ? -7.713 -11.397 7.158 1.00 91.31 91 THR A N 1
ATOM 695 C CA . THR A 1 91 ? -8.385 -12.601 6.638 1.00 91.31 91 THR A CA 1
ATOM 696 C C . THR A 1 91 ? -9.697 -12.285 5.926 1.00 91.31 91 THR A C 1
ATOM 698 O O . THR A 1 91 ? -10.127 -13.064 5.080 1.00 91.31 91 THR A O 1
ATOM 701 N N . ALA A 1 92 ? -10.317 -11.141 6.226 1.00 89.38 92 ALA A N 1
ATOM 702 C CA . ALA A 1 92 ? -11.569 -10.710 5.610 1.00 89.38 92 ALA A CA 1
ATOM 703 C C . ALA A 1 92 ? -11.647 -9.184 5.492 1.00 89.38 92 ALA A C 1
ATOM 705 O O . ALA A 1 92 ? -11.106 -8.469 6.337 1.00 89.38 92 ALA A O 1
ATOM 706 N N . VAL A 1 93 ? -12.366 -8.699 4.475 1.00 94.62 93 VAL A N 1
ATOM 707 C CA . VAL A 1 93 ? -12.770 -7.292 4.357 1.00 94.62 93 VAL A CA 1
ATOM 708 C C . VAL A 1 93 ? -14.022 -7.078 5.208 1.00 94.62 93 VAL A C 1
ATOM 710 O O . VAL A 1 93 ? -15.043 -7.723 4.984 1.00 94.62 93 VAL A O 1
ATOM 713 N N . VAL A 1 94 ? -13.930 -6.187 6.190 1.00 91.25 94 VAL A N 1
ATOM 714 C CA . VAL A 1 94 ? -14.987 -5.855 7.159 1.00 91.25 94 VAL A CA 1
ATOM 715 C C . VAL A 1 94 ? -15.487 -4.411 7.037 1.00 91.25 94 VAL A C 1
ATOM 717 O O . VAL A 1 94 ? -16.418 -4.034 7.741 1.00 91.25 94 VAL A O 1
ATOM 720 N N . GLY A 1 95 ? -14.906 -3.605 6.141 1.00 90.31 95 GLY A N 1
ATOM 721 C CA . GLY A 1 95 ? -15.347 -2.233 5.883 1.00 90.31 95 GLY A CA 1
ATOM 722 C C . GLY A 1 95 ? -14.525 -1.531 4.801 1.00 90.31 95 GLY A C 1
ATOM 723 O O . GLY A 1 95 ? -14.057 -2.169 3.861 1.00 90.31 95 GLY A O 1
ATOM 724 N N . THR A 1 96 ? -14.340 -0.218 4.938 1.00 90.50 96 THR A N 1
ATOM 725 C CA . THR A 1 96 ? -13.516 0.630 4.056 1.00 90.50 96 THR A CA 1
ATOM 726 C C . THR A 1 96 ? -12.466 1.396 4.854 1.00 90.50 96 THR A C 1
ATOM 728 O O . THR A 1 96 ? -12.772 1.918 5.921 1.00 90.50 96 THR A O 1
ATOM 731 N N . THR A 1 97 ? -11.243 1.501 4.345 1.00 88.88 97 THR A N 1
ATOM 732 C CA . THR A 1 97 ? -10.195 2.328 4.966 1.00 88.88 97 THR A CA 1
ATOM 733 C C . THR A 1 97 ? -10.382 3.792 4.565 1.00 88.88 97 THR A C 1
ATOM 735 O O . THR A 1 97 ? -10.493 4.085 3.375 1.00 88.88 97 THR A O 1
ATOM 738 N N . SER A 1 98 ? -10.361 4.716 5.524 1.00 87.56 98 SER A N 1
ATOM 739 C CA . SER A 1 98 ? -10.290 6.154 5.227 1.00 87.56 98 SER A CA 1
ATOM 740 C C . SER A 1 98 ? -8.833 6.583 5.092 1.00 87.56 98 SER A C 1
ATOM 742 O O . SER A 1 98 ? -8.034 6.306 5.981 1.00 87.56 98 SER A O 1
ATOM 744 N N . LEU A 1 99 ? -8.472 7.260 4.002 1.00 88.06 99 LEU A N 1
ATOM 745 C CA . LEU A 1 99 ? -7.170 7.904 3.828 1.00 88.06 99 LEU A CA 1
ATOM 746 C C . LEU A 1 99 ? -7.352 9.421 3.900 1.00 88.06 99 LEU A C 1
ATOM 748 O O . LEU A 1 99 ? -7.902 10.020 2.977 1.00 88.06 99 LEU A O 1
ATOM 752 N N . LYS A 1 100 ? -6.852 10.038 4.971 1.00 86.88 100 LYS A N 1
ATOM 753 C CA . LYS A 1 100 ? -6.746 11.493 5.110 1.00 86.88 100 LYS A CA 1
ATOM 754 C C . LYS A 1 100 ? -5.411 11.962 4.554 1.00 86.88 100 LYS A C 1
ATOM 756 O O . LYS A 1 100 ? -4.362 11.807 5.187 1.00 86.88 100 LYS A O 1
ATOM 761 N N . GLY A 1 101 ? -5.459 12.532 3.358 1.00 85.44 101 GLY A N 1
ATOM 762 C CA . GLY A 1 101 ? -4.281 12.987 2.634 1.00 85.44 101 GLY A CA 1
ATOM 763 C C . GLY A 1 101 ? -4.517 12.964 1.134 1.00 85.44 101 GLY A C 1
ATOM 764 O O . GLY A 1 101 ? -5.631 13.182 0.666 1.00 85.44 101 GLY A O 1
ATOM 765 N N . LYS A 1 102 ? -3.460 12.712 0.362 1.00 86.94 102 LYS A N 1
ATOM 766 C CA . LYS A 1 102 ? -3.547 12.645 -1.102 1.00 86.94 102 LYS A CA 1
ATOM 767 C C . LYS A 1 102 ? -2.871 11.408 -1.677 1.00 86.94 102 LYS A C 1
ATOM 769 O O . LYS A 1 102 ? -1.852 10.944 -1.171 1.00 86.94 102 LYS A O 1
ATOM 774 N N . ILE A 1 103 ? -3.404 10.944 -2.802 1.00 91.25 103 ILE A N 1
ATOM 775 C CA . ILE A 1 103 ? -2.733 10.010 -3.707 1.00 91.25 103 ILE A CA 1
ATOM 776 C C . ILE A 1 103 ? -2.248 10.817 -4.911 1.00 91.25 103 ILE A C 1
ATOM 778 O O . ILE A 1 103 ? -3.029 11.528 -5.541 1.00 91.25 103 ILE A O 1
ATOM 782 N N . GLN A 1 104 ? -0.961 10.721 -5.220 1.00 93.69 104 GLN A N 1
ATOM 783 C CA . GLN A 1 104 ? -0.324 11.409 -6.334 1.00 93.69 104 GLN A CA 1
ATOM 784 C C . GLN A 1 104 ? 0.269 10.380 -7.297 1.00 93.69 104 GLN A C 1
ATOM 786 O O . GLN A 1 104 ? 1.094 9.562 -6.904 1.00 93.69 104 GLN A O 1
ATOM 791 N N . THR A 1 105 ? -0.148 10.423 -8.562 1.00 91.75 105 THR A N 1
ATOM 792 C CA . THR A 1 105 ? 0.449 9.646 -9.658 1.00 91.75 105 THR A CA 1
ATOM 793 C C . THR A 1 105 ? 1.332 10.542 -10.523 1.00 91.75 105 THR A C 1
ATOM 795 O O . THR A 1 105 ? 1.230 11.771 -10.477 1.00 91.75 105 THR A O 1
ATOM 798 N N . HIS A 1 106 ? 2.210 9.929 -11.318 1.00 90.00 106 HIS A N 1
ATOM 799 C CA . HIS A 1 106 ? 3.170 10.644 -12.161 1.00 90.00 106 HIS A CA 1
ATOM 800 C C . HIS A 1 106 ? 3.072 10.231 -13.634 1.00 90.00 106 HIS A C 1
ATOM 802 O O . HIS A 1 106 ? 2.724 9.081 -13.921 1.00 90.00 106 HIS A O 1
ATOM 808 N N . PRO A 1 107 ? 3.416 11.128 -14.582 1.00 91.00 107 PRO A N 1
ATOM 809 C CA . PRO A 1 107 ? 3.574 10.767 -15.988 1.00 91.00 107 PRO A CA 1
ATOM 810 C C . PRO A 1 107 ? 4.571 9.615 -16.152 1.00 91.00 107 PRO A C 1
ATOM 812 O O . PRO A 1 107 ? 5.621 9.608 -15.512 1.00 91.00 107 PRO A O 1
ATOM 815 N N . ASN A 1 108 ? 4.253 8.650 -17.020 1.00 86.56 108 ASN A N 1
ATOM 816 C CA . ASN A 1 108 ? 5.029 7.413 -17.208 1.00 86.56 108 ASN A CA 1
ATOM 817 C C . ASN A 1 108 ? 5.173 6.545 -15.937 1.00 86.56 108 ASN A C 1
ATOM 819 O O . ASN A 1 108 ? 6.041 5.671 -15.880 1.00 86.56 108 ASN A O 1
ATOM 823 N N . GLY A 1 109 ? 4.340 6.786 -14.919 1.00 84.31 109 GLY A N 1
ATOM 824 C CA . GLY A 1 109 ? 4.183 5.892 -13.779 1.00 84.31 109 GLY A CA 1
ATOM 825 C C . GLY A 1 109 ? 3.507 4.581 -14.176 1.00 84.31 109 GLY A C 1
ATOM 826 O O . GLY A 1 109 ? 2.996 4.432 -15.288 1.00 84.31 109 GLY A O 1
ATOM 827 N N . GLY A 1 110 ? 3.522 3.616 -13.260 1.00 91.75 110 GLY A N 1
ATOM 828 C CA . GLY A 1 110 ? 2.866 2.335 -13.490 1.00 91.75 110 GLY A CA 1
ATOM 829 C C . GLY A 1 110 ? 1.357 2.403 -13.246 1.00 91.75 110 GLY A C 1
ATOM 830 O O . GLY A 1 110 ? 0.738 3.463 -13.328 1.00 91.75 110 GLY A O 1
ATOM 831 N N . THR A 1 111 ? 0.750 1.267 -12.910 1.00 95.62 111 THR A N 1
ATOM 832 C CA . THR A 1 111 ? -0.701 1.181 -12.682 1.00 95.62 111 THR A CA 1
ATOM 833 C C . THR A 1 111 ? -1.015 1.044 -11.196 1.00 95.62 111 THR A C 1
ATOM 835 O O . THR A 1 111 ? -0.626 0.060 -10.572 1.00 95.62 111 THR A O 1
ATOM 838 N N . LEU A 1 112 ? -1.766 1.991 -10.633 1.00 95.19 112 LEU A N 1
ATOM 839 C CA . LEU A 1 112 ? -2.300 1.890 -9.274 1.00 95.19 112 LEU A CA 1
ATOM 840 C C . LEU A 1 112 ? -3.773 1.473 -9.323 1.00 95.19 112 LEU A C 1
ATOM 842 O O . LEU A 1 112 ? -4.602 2.184 -9.888 1.00 95.19 112 LEU A O 1
ATOM 846 N N . THR A 1 113 ? -4.106 0.343 -8.701 1.00 96.50 113 THR A N 1
ATOM 847 C CA . THR A 1 113 ? -5.498 -0.053 -8.438 1.00 96.50 113 THR A CA 1
ATOM 848 C C . THR A 1 113 ? -5.833 0.238 -6.980 1.00 96.50 113 THR A C 1
ATOM 850 O O . THR A 1 113 ? -5.082 -0.164 -6.099 1.00 96.50 113 THR A O 1
ATOM 853 N N . VAL A 1 114 ? -6.955 0.909 -6.715 1.00 94.94 114 VAL A N 1
ATOM 854 C CA . VAL A 1 114 ? -7.415 1.245 -5.357 1.00 94.94 114 VAL A CA 1
ATOM 855 C C . VAL A 1 114 ? -8.775 0.596 -5.112 1.00 94.94 114 VAL A C 1
ATOM 857 O O . VAL A 1 114 ? -9.696 0.790 -5.906 1.00 94.94 114 VAL A O 1
ATOM 860 N N . LYS A 1 115 ? -8.918 -0.167 -4.022 1.00 95.38 115 LYS A N 1
ATOM 861 C CA . LYS A 1 115 ? -10.179 -0.827 -3.636 1.00 95.38 115 LYS A CA 1
ATOM 862 C C . LYS A 1 115 ? -10.503 -0.584 -2.168 1.00 95.38 115 LYS A C 1
ATOM 864 O O . LYS A 1 115 ? -9.607 -0.641 -1.335 1.00 95.38 115 LYS A O 1
ATOM 869 N N . ASN A 1 116 ? -11.784 -0.403 -1.844 1.00 93.62 116 ASN A N 1
ATOM 870 C CA . ASN A 1 116 ? -12.285 -0.251 -0.469 1.00 93.62 116 ASN A CA 1
ATOM 871 C C . ASN A 1 116 ? -11.616 0.892 0.319 1.00 93.62 116 ASN A C 1
ATOM 873 O O . ASN A 1 116 ? 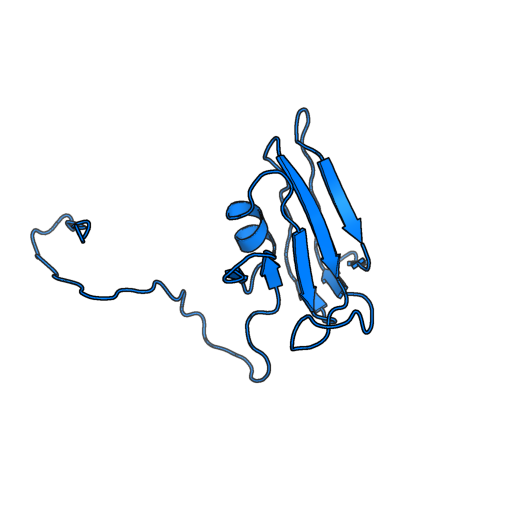-11.369 0.765 1.520 1.00 93.62 116 ASN A O 1
ATOM 877 N N . PHE A 1 117 ? -11.331 2.004 -0.362 1.00 91.44 117 PHE A N 1
ATOM 878 C CA . PHE A 1 117 ? -10.845 3.236 0.254 1.00 91.44 117 PHE A CA 1
ATOM 879 C C . PHE A 1 117 ? -11.867 4.359 0.125 1.00 91.44 117 PHE A C 1
ATOM 881 O O . PHE A 1 117 ? -12.534 4.486 -0.903 1.00 91.44 117 PHE A O 1
ATOM 888 N N . VAL A 1 118 ? -11.909 5.213 1.142 1.00 90.31 118 VAL A N 1
ATOM 889 C CA . VAL A 1 118 ? -12.474 6.560 1.071 1.00 90.31 118 VAL A CA 1
ATOM 890 C C . VAL A 1 118 ? -11.302 7.534 1.132 1.00 90.31 118 VAL A C 1
ATOM 892 O O . VAL A 1 118 ? -10.500 7.468 2.059 1.00 90.31 118 VAL A O 1
ATOM 895 N N . LEU A 1 119 ? -11.165 8.407 0.132 1.00 88.12 119 LEU A N 1
ATOM 896 C CA . LEU A 1 119 ? -10.197 9.502 0.177 1.00 88.12 119 LEU A CA 1
ATOM 897 C C . LEU A 1 119 ? -10.880 10.714 0.806 1.00 88.12 119 LEU A C 1
ATOM 899 O O . LEU A 1 119 ? -11.882 11.201 0.28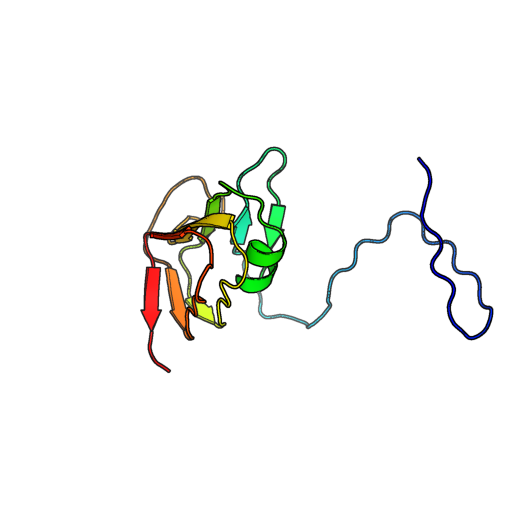0 1.00 88.12 119 LEU A O 1
ATOM 903 N N . GLU A 1 120 ? -10.346 11.179 1.926 1.00 83.06 120 GLU A N 1
ATOM 904 C CA . GLU A 1 120 ? -10.888 12.315 2.660 1.00 83.06 120 GLU A CA 1
ATOM 905 C C . GLU A 1 120 ? -10.035 13.558 2.401 1.00 83.06 120 GLU A C 1
ATOM 907 O O . GLU A 1 120 ? -8.807 13.531 2.532 1.00 83.06 120 GLU A O 1
ATOM 912 N N . ASN A 1 121 ? -10.700 14.655 2.032 1.00 62.25 121 ASN A N 1
ATOM 913 C CA . ASN A 1 121 ? -10.059 15.960 1.934 1.00 62.25 121 ASN A CA 1
ATOM 914 C C . ASN A 1 121 ? -9.790 16.489 3.344 1.00 62.25 121 ASN A C 1
ATOM 916 O O . ASN A 1 121 ? -10.671 16.438 4.202 1.00 62.25 121 ASN A O 1
ATOM 920 N N . ASN A 1 122 ? -8.580 17.002 3.548 1.00 57.31 122 ASN A N 1
ATOM 921 C CA . ASN A 1 122 ? -8.199 17.724 4.759 1.00 57.31 122 ASN A CA 1
ATOM 922 C C . ASN A 1 122 ? -8.675 19.180 4.692 1.00 57.31 122 ASN A C 1
ATOM 924 O O . ASN A 1 122 ? -8.597 19.754 3.579 1.00 57.31 122 ASN A O 1
#

Organism: NCBI:txid201089

Foldseek 3Di:
DDDDFDDDPPGDGDDDDDDDDDPDDDDDDDAAFQKWKDDVVIDGHDAPQVRLVPDAAPIEMEGAAEEDEDEHEQEAAGEYEYEYQAHRVRPDRNAAYEYEDYYDDDVNGHHYHYYRYDYDYD

Radius of gyration: 17.21 Å; chains: 1; bounding box: 52×34×40 Å